Protein AF-A0A7S2LPF7-F1 (afdb_monomer_lite)

Foldseek 3Di:
DVLLVLQQVLLVVLLPDDLPADDPCLVVSLVSNLVSLVVLVVPDLPCLQVRLVPHDDLLSNLSSLLRCVVPPVVCQVSSLVSLVSSLSHPNSLVSQVVDPVSQVSHDPVNRD

Sequence (112 aa):
GNVRRALADSVAAISSLPADRITDNIVPLFNDLRRAVLHAGAGSKDNLEEVLGPLEPKLSVLKQLAVLQEGKRIYRKQIAAVLMVLMQSDSWRRALRAEVSLHAGLPEEVRP

Organism: NCBI:txid1333877

Secondary structure (DSSP, 8-state):
-HHHHHHHHHHHHHHTS-TTS--TTHHHHHHHHHHHHHHHHTS-GGGHHHHHTT-S-HHHHHHHHHHHHHH-GGGHHHHHHHHHHHTTSHHHHHHHHH-GGGTTTS-GGG--

Structure (mmCIF, N/CA/C/O backbone):
data_AF-A0A7S2LPF7-F1
#
_entry.id   AF-A0A7S2LPF7-F1
#
loop_
_atom_site.group_PDB
_atom_site.id
_atom_site.type_symbol
_atom_site.label_atom_id
_atom_site.label_alt_id
_atom_site.label_comp_id
_atom_site.label_asym_id
_atom_site.label_entity_id
_atom_site.label_seq_id
_atom_site.pdbx_PDB_ins_code
_atom_site.Cartn_x
_atom_site.Cartn_y
_atom_site.Cartn_z
_atom_site.occupancy
_atom_site.B_iso_or_equiv
_atom_site.auth_seq_id
_atom_site.auth_comp_id
_atom_site.auth_asym_id
_atom_site.auth_atom_id
_atom_site.pdbx_PDB_model_num
ATOM 1 N N . GLY A 1 1 ? -14.491 10.852 5.681 1.00 61.25 1 GLY A N 1
ATOM 2 C CA . GLY A 1 1 ? -13.534 11.961 5.880 1.00 61.25 1 GLY A CA 1
ATOM 3 C C . GLY A 1 1 ? -12.511 11.985 4.760 1.00 61.25 1 GLY A C 1
ATOM 4 O O . GLY A 1 1 ? -12.377 10.977 4.073 1.00 61.25 1 GLY A O 1
ATOM 5 N N . ASN A 1 2 ? -11.802 13.106 4.594 1.00 82.69 2 ASN A N 1
ATOM 6 C CA . ASN A 1 2 ? -10.806 13.321 3.532 1.00 82.69 2 ASN A CA 1
ATOM 7 C C . ASN A 1 2 ? -9.785 12.159 3.438 1.00 82.69 2 ASN A C 1
ATOM 9 O O . ASN A 1 2 ? -9.568 11.613 2.363 1.00 82.69 2 ASN A O 1
ATOM 13 N N . VAL A 1 3 ? -9.310 11.657 4.587 1.00 88.31 3 VAL A N 1
ATOM 14 C CA . VAL A 1 3 ? -8.353 10.534 4.676 1.00 88.31 3 VAL A CA 1
ATOM 15 C C . VAL A 1 3 ? -8.858 9.239 4.029 1.00 88.31 3 VAL A C 1
ATOM 17 O O . VAL A 1 3 ? -8.136 8.629 3.249 1.00 88.31 3 VAL A O 1
ATOM 20 N N . ARG A 1 4 ? -10.106 8.824 4.303 1.00 89.50 4 ARG A N 1
ATOM 21 C CA . ARG A 1 4 ? -10.670 7.581 3.732 1.00 89.50 4 ARG A CA 1
ATOM 22 C C . ARG A 1 4 ? -10.778 7.659 2.210 1.00 89.50 4 ARG A C 1
ATOM 24 O O . ARG A 1 4 ? -10.506 6.675 1.536 1.00 89.50 4 ARG A O 1
ATOM 31 N N . ARG A 1 5 ? -11.147 8.830 1.681 1.00 92.25 5 ARG A N 1
ATOM 32 C CA . ARG A 1 5 ? -11.219 9.055 0.234 1.00 92.25 5 ARG A CA 1
ATOM 33 C C . ARG A 1 5 ? -9.827 9.016 -0.398 1.00 92.25 5 ARG A C 1
ATOM 35 O O . ARG A 1 5 ? -9.629 8.264 -1.337 1.00 92.25 5 ARG A O 1
ATOM 42 N N . ALA A 1 6 ? -8.855 9.728 0.174 1.00 94.06 6 ALA A N 1
ATOM 43 C CA . ALA A 1 6 ? -7.474 9.717 -0.314 1.00 94.06 6 ALA A CA 1
ATOM 44 C C . ALA A 1 6 ? -6.848 8.307 -0.307 1.00 94.06 6 ALA A C 1
ATOM 46 O O . ALA A 1 6 ? -6.130 7.934 -1.235 1.00 94.06 6 ALA A O 1
ATOM 47 N N . LEU A 1 7 ? -7.141 7.499 0.717 1.00 95.62 7 LEU A N 1
ATOM 48 C CA . LEU A 1 7 ? -6.739 6.091 0.768 1.00 95.62 7 LEU A CA 1
ATOM 49 C C . LEU A 1 7 ? -7.393 5.268 -0.346 1.00 95.62 7 LEU A C 1
ATOM 51 O O . LEU A 1 7 ? -6.689 4.569 -1.065 1.00 95.62 7 LEU A O 1
ATOM 55 N N . ALA A 1 8 ? -8.715 5.361 -0.509 1.00 96.62 8 ALA A N 1
ATOM 56 C CA . ALA A 1 8 ? -9.426 4.619 -1.547 1.00 96.62 8 ALA A CA 1
ATOM 57 C C . ALA A 1 8 ? -8.934 4.993 -2.956 1.00 96.62 8 ALA A C 1
ATOM 59 O O . ALA A 1 8 ? -8.624 4.105 -3.748 1.00 96.62 8 ALA A O 1
ATOM 60 N N . ASP A 1 9 ? -8.783 6.291 -3.232 1.00 97.62 9 ASP A N 1
ATOM 61 C CA . ASP A 1 9 ? -8.327 6.800 -4.527 1.00 97.62 9 ASP A CA 1
ATOM 62 C C . ASP A 1 9 ? -6.894 6.321 -4.834 1.00 97.62 9 ASP A C 1
ATOM 64 O O . ASP A 1 9 ? -6.618 5.834 -5.931 1.00 97.62 9 ASP A O 1
ATOM 68 N N . SER A 1 10 ? -5.982 6.385 -3.855 1.00 97.75 10 SER A N 1
ATOM 69 C CA . SER A 1 10 ? -4.595 5.929 -4.043 1.00 97.75 10 SER A CA 1
ATOM 70 C C . SER A 1 10 ? -4.468 4.407 -4.181 1.00 97.75 10 SER A C 1
ATOM 72 O O . SER A 1 10 ? -3.669 3.940 -4.995 1.00 97.75 10 SER A O 1
ATOM 74 N N . VAL A 1 11 ? -5.275 3.626 -3.452 1.00 97.88 11 VAL A N 1
ATOM 75 C CA . VAL A 1 11 ? -5.349 2.162 -3.598 1.00 97.88 11 VAL A CA 1
ATOM 76 C C . VAL A 1 11 ? -5.871 1.779 -4.980 1.00 97.88 11 VAL A C 1
ATOM 78 O O . VAL A 1 11 ? -5.254 0.951 -5.653 1.00 97.88 11 VAL A O 1
ATOM 81 N N . ALA A 1 12 ? -6.961 2.395 -5.437 1.00 97.81 12 ALA A N 1
ATOM 82 C CA . ALA A 1 12 ? -7.516 2.142 -6.764 1.00 97.81 12 ALA A CA 1
ATOM 83 C C . ALA A 1 12 ? -6.504 2.491 -7.867 1.00 97.81 12 ALA A C 1
ATOM 85 O O . ALA A 1 12 ? -6.273 1.699 -8.779 1.00 97.81 12 ALA A O 1
ATOM 86 N N . ALA A 1 13 ? -5.831 3.638 -7.746 1.00 97.75 13 ALA A N 1
ATOM 87 C CA . ALA A 1 13 ? -4.854 4.075 -8.733 1.00 97.75 13 ALA A CA 1
ATOM 88 C C . ALA A 1 13 ? -3.640 3.137 -8.811 1.00 97.75 13 ALA A C 1
ATOM 90 O O . ALA A 1 13 ? -3.313 2.660 -9.898 1.00 97.75 13 ALA A O 1
ATOM 91 N N . ILE A 1 14 ? -2.990 2.811 -7.686 1.00 97.62 14 ILE A N 1
ATOM 92 C CA . ILE A 1 14 ? -1.801 1.945 -7.718 1.00 97.62 14 ILE A CA 1
ATOM 93 C C . ILE A 1 14 ? -2.146 0.510 -8.131 1.00 97.62 14 ILE A C 1
ATOM 95 O O . ILE A 1 14 ? -1.384 -0.112 -8.863 1.00 97.62 14 ILE A O 1
ATOM 99 N N . SER A 1 15 ? -3.307 -0.010 -7.720 1.00 97.19 15 SER A N 1
ATOM 100 C CA . SER A 1 15 ? -3.729 -1.374 -8.061 1.00 97.19 15 SER A CA 1
ATOM 101 C C . SER A 1 15 ? -4.114 -1.561 -9.528 1.00 97.19 15 SER A C 1
ATOM 103 O O . SER A 1 15 ? -4.132 -2.697 -9.996 1.00 97.19 15 SER A O 1
ATOM 105 N N . SER A 1 16 ? -4.377 -0.470 -10.255 1.00 96.88 16 SER A N 1
ATOM 106 C CA . SER A 1 16 ? -4.634 -0.494 -11.700 1.00 96.88 16 SER A CA 1
ATOM 107 C C . SER A 1 16 ? -3.374 -0.719 -12.544 1.00 96.88 16 SER A C 1
ATOM 109 O O . SER A 1 16 ? -3.471 -0.991 -13.742 1.00 96.88 16 SER A O 1
ATOM 111 N N . LEU A 1 17 ? -2.186 -0.607 -11.939 1.00 95.94 17 LEU A N 1
ATOM 112 C CA . LEU A 1 17 ? -0.928 -0.826 -12.637 1.00 95.94 17 LEU A CA 1
ATOM 113 C C . LEU A 1 17 ? -0.713 -2.318 -12.943 1.00 95.94 17 LEU A C 1
ATOM 115 O O . LEU A 1 17 ? -1.121 -3.184 -12.163 1.00 95.94 17 LEU A O 1
ATOM 119 N N . PRO A 1 18 ? -0.017 -2.641 -14.046 1.00 92.44 18 PRO A N 1
ATOM 120 C CA . PRO A 1 18 ? 0.421 -4.005 -14.313 1.00 92.44 18 PRO A CA 1
ATOM 121 C C . PRO A 1 18 ? 1.436 -4.449 -13.245 1.00 92.44 18 PRO A C 1
ATOM 123 O O . PRO A 1 18 ? 2.330 -3.689 -12.879 1.00 92.44 18 PRO A O 1
ATOM 126 N N . ALA A 1 19 ? 1.261 -5.650 -12.686 1.00 84.94 19 ALA A N 1
ATOM 127 C CA . ALA A 1 19 ? 2.031 -6.157 -11.537 1.00 84.94 19 ALA A CA 1
ATOM 128 C C . ALA A 1 19 ? 3.236 -7.036 -11.918 1.00 84.94 19 ALA A C 1
ATOM 130 O O . ALA A 1 19 ? 3.815 -7.695 -11.062 1.00 84.94 19 ALA A O 1
ATOM 131 N N . ASP A 1 20 ? 3.600 -7.065 -13.197 1.00 87.81 20 ASP A N 1
ATOM 132 C CA . ASP A 1 20 ? 4.718 -7.829 -13.760 1.00 87.81 20 ASP A CA 1
ATOM 133 C C . ASP A 1 20 ? 5.939 -6.949 -14.081 1.00 87.81 20 ASP A C 1
ATOM 135 O O . ASP A 1 20 ? 7.011 -7.466 -14.393 1.00 87.81 20 ASP A O 1
ATOM 139 N N . ARG A 1 21 ? 5.797 -5.617 -14.026 1.00 89.06 21 ARG A N 1
ATOM 140 C CA . ARG A 1 21 ? 6.861 -4.674 -14.387 1.00 89.06 21 ARG A CA 1
ATOM 141 C C . ARG A 1 21 ? 6.713 -3.316 -13.717 1.00 89.06 21 ARG A C 1
ATOM 143 O O . ARG A 1 21 ? 5.617 -2.864 -13.400 1.00 89.06 21 ARG A O 1
ATOM 150 N N . ILE A 1 22 ? 7.834 -2.611 -13.598 1.00 91.81 22 ILE A N 1
ATOM 151 C CA . ILE A 1 22 ? 7.835 -1.193 -13.237 1.00 91.81 22 ILE A CA 1
ATOM 152 C C . ILE A 1 22 ? 7.302 -0.367 -14.406 1.00 91.81 22 ILE A C 1
ATOM 154 O O . ILE A 1 22 ? 7.738 -0.524 -15.544 1.00 91.81 22 ILE A O 1
ATOM 158 N N . THR A 1 23 ? 6.394 0.553 -14.096 1.00 94.00 23 THR A N 1
ATOM 159 C CA . THR A 1 23 ? 5.911 1.580 -15.026 1.00 94.00 23 THR A CA 1
ATOM 160 C C . THR A 1 23 ? 6.386 2.957 -14.580 1.00 94.00 23 THR A C 1
ATOM 162 O O . THR A 1 23 ? 6.712 3.156 -13.408 1.00 94.00 23 THR A O 1
ATOM 165 N N . ASP A 1 24 ? 6.370 3.936 -15.481 1.00 92.69 24 ASP A N 1
ATOM 166 C CA . ASP A 1 24 ? 6.741 5.318 -15.141 1.00 92.69 24 ASP A CA 1
ATOM 167 C C . ASP A 1 24 ? 5.817 5.926 -14.070 1.00 92.69 24 ASP A C 1
ATOM 169 O O . ASP A 1 24 ? 6.2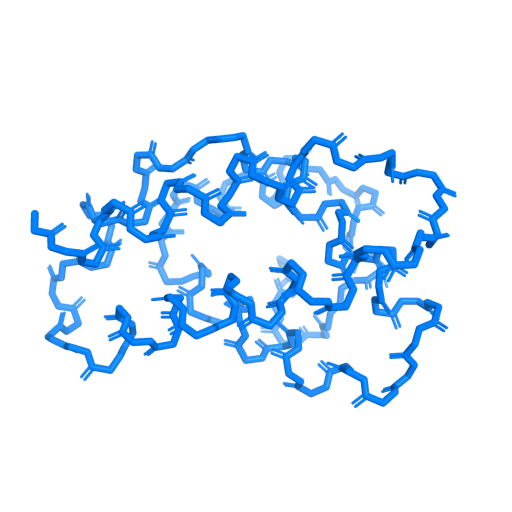35 6.764 -13.269 1.00 92.69 24 ASP A O 1
ATOM 173 N N . ASN A 1 25 ? 4.584 5.421 -13.977 1.00 95.19 25 ASN A N 1
ATOM 174 C CA . ASN A 1 25 ? 3.568 5.901 -13.045 1.00 95.19 25 ASN A CA 1
ATOM 175 C C . ASN A 1 25 ? 3.661 5.281 -11.642 1.00 95.19 25 ASN A C 1
ATOM 177 O O . ASN A 1 25 ? 3.030 5.789 -10.716 1.00 95.19 25 ASN A O 1
ATOM 181 N N . ILE A 1 26 ? 4.448 4.218 -11.428 1.00 96.06 26 ILE A N 1
ATOM 182 C CA . ILE A 1 26 ? 4.471 3.537 -10.121 1.00 96.06 26 ILE A CA 1
ATOM 183 C C . ILE A 1 26 ? 4.985 4.441 -8.995 1.00 96.06 26 ILE A C 1
ATOM 185 O O . ILE A 1 26 ? 4.493 4.380 -7.874 1.00 96.06 26 ILE A O 1
ATOM 189 N N . VAL A 1 27 ? 5.957 5.308 -9.288 1.00 96.88 27 VAL A N 1
ATOM 190 C CA . VAL A 1 27 ? 6.573 6.200 -8.297 1.00 96.88 27 VAL A CA 1
ATOM 191 C C . VAL A 1 27 ? 5.611 7.293 -7.818 1.00 96.88 27 VAL A C 1
ATOM 193 O O . VAL A 1 27 ? 5.456 7.425 -6.601 1.00 96.88 27 VAL A O 1
ATOM 196 N N . PRO A 1 28 ? 4.969 8.093 -8.695 1.00 97.69 28 PRO A N 1
ATOM 197 C CA . PRO A 1 28 ? 4.003 9.086 -8.235 1.00 97.69 28 PRO A CA 1
ATOM 198 C C . PRO A 1 28 ? 2.826 8.439 -7.490 1.00 97.69 28 PRO A C 1
ATOM 200 O O . PRO A 1 28 ? 2.505 8.886 -6.391 1.00 97.69 28 PRO A O 1
ATOM 203 N N . LEU A 1 29 ? 2.276 7.325 -7.991 1.00 98.06 29 LEU A N 1
ATOM 204 C CA . LEU A 1 29 ? 1.169 6.627 -7.321 1.00 98.06 29 LEU A CA 1
ATOM 205 C C . LEU A 1 29 ? 1.577 6.030 -5.965 1.00 98.06 29 LEU A C 1
ATOM 207 O O . LEU A 1 29 ? 0.820 6.108 -4.998 1.00 98.06 29 LEU A O 1
ATOM 211 N N . PHE A 1 30 ? 2.797 5.495 -5.850 1.00 98.12 30 PHE A N 1
ATOM 212 C CA . PHE A 1 30 ? 3.346 5.073 -4.562 1.00 98.12 30 PHE A CA 1
ATOM 213 C C . PHE A 1 30 ? 3.479 6.246 -3.588 1.00 98.12 30 PHE A C 1
ATOM 215 O O . PHE A 1 30 ? 3.158 6.100 -2.411 1.00 98.12 30 PHE A O 1
ATOM 222 N N . ASN A 1 31 ? 3.931 7.415 -4.046 1.00 98.12 31 ASN A N 1
ATOM 223 C CA . ASN A 1 31 ? 4.046 8.589 -3.182 1.00 98.12 31 ASN A CA 1
ATOM 224 C C . ASN A 1 31 ? 2.679 9.069 -2.676 1.00 98.12 31 ASN A C 1
ATOM 226 O O . ASN A 1 31 ? 2.585 9.511 -1.529 1.00 98.12 31 ASN A O 1
ATOM 230 N N . ASP A 1 32 ? 1.629 8.957 -3.487 1.00 97.88 32 ASP A N 1
ATOM 231 C CA . ASP A 1 32 ? 0.255 9.275 -3.088 1.00 97.88 32 ASP A CA 1
ATOM 232 C C . ASP A 1 32 ? -0.258 8.297 -2.032 1.00 97.88 32 ASP A C 1
ATOM 234 O O . ASP A 1 32 ? -0.673 8.725 -0.949 1.00 97.88 32 ASP A O 1
ATOM 238 N N . LEU A 1 33 ? -0.118 6.992 -2.291 1.00 98.12 33 LEU A N 1
ATOM 239 C CA . LEU A 1 33 ? -0.448 5.942 -1.327 1.00 98.12 33 LEU A CA 1
ATOM 240 C C . LEU A 1 33 ? 0.314 6.142 -0.015 1.00 98.12 33 LEU A C 1
ATOM 242 O O . LEU A 1 33 ? -0.279 6.141 1.062 1.00 98.12 33 LEU A O 1
ATOM 246 N N . ARG A 1 34 ? 1.631 6.358 -0.093 1.00 97.94 34 ARG A N 1
ATOM 247 C CA . ARG A 1 34 ? 2.494 6.558 1.073 1.00 97.94 34 ARG A CA 1
ATOM 248 C C . ARG A 1 34 ? 2.004 7.720 1.923 1.00 97.94 34 ARG A C 1
ATOM 250 O O . ARG A 1 34 ? 1.901 7.575 3.137 1.00 97.94 34 ARG A O 1
ATOM 257 N N . ARG A 1 35 ? 1.697 8.866 1.308 1.00 97.06 35 ARG A N 1
ATOM 258 C CA . ARG A 1 35 ? 1.180 10.035 2.033 1.00 97.06 35 ARG A CA 1
ATOM 259 C C . ARG A 1 35 ? -0.136 9.713 2.737 1.00 97.06 35 ARG A C 1
ATOM 261 O O . ARG A 1 35 ? -0.258 10.016 3.920 1.00 97.06 35 ARG A O 1
ATOM 268 N N . ALA A 1 36 ? -1.078 9.072 2.046 1.00 95.62 36 ALA A N 1
ATOM 269 C CA . ALA 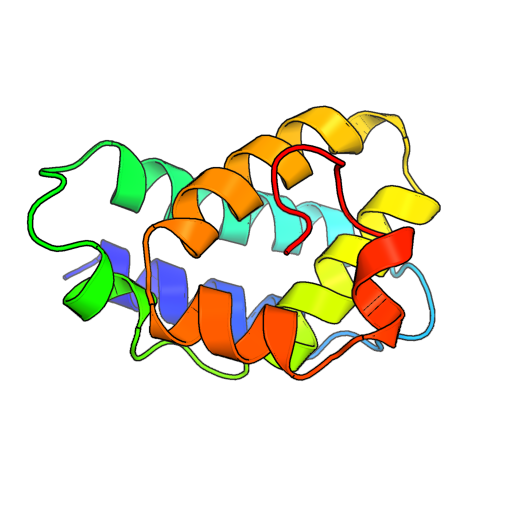A 1 36 ? -2.378 8.719 2.612 1.00 95.62 36 ALA A CA 1
ATOM 270 C C . ALA A 1 36 ? -2.258 7.721 3.781 1.00 95.62 36 ALA A C 1
ATOM 272 O O . ALA A 1 36 ? -2.843 7.940 4.842 1.00 95.62 36 ALA A O 1
ATOM 273 N N . VAL A 1 37 ? -1.449 6.669 3.618 1.00 96.06 37 VAL A N 1
ATOM 274 C CA . VAL A 1 37 ? -1.223 5.632 4.639 1.00 96.06 37 VAL A CA 1
ATOM 275 C C . VAL A 1 37 ? -0.513 6.198 5.866 1.00 96.06 37 VAL A C 1
ATOM 277 O O . VAL A 1 37 ? -0.975 5.993 6.986 1.00 96.06 37 VAL A O 1
ATOM 280 N N . LEU A 1 38 ? 0.578 6.950 5.685 1.00 95.19 38 LEU A N 1
ATOM 281 C CA . LEU A 1 38 ? 1.308 7.527 6.817 1.00 95.19 38 LEU A CA 1
ATOM 282 C C . LEU A 1 38 ? 0.480 8.585 7.553 1.00 95.19 38 LEU A C 1
ATOM 284 O O . LEU A 1 38 ? 0.555 8.673 8.775 1.00 95.19 38 LEU A O 1
ATOM 288 N N . HIS A 1 39 ? -0.346 9.351 6.835 1.00 93.00 39 HIS A N 1
ATOM 289 C CA . HIS A 1 39 ? -1.264 10.296 7.462 1.00 93.00 39 HIS A CA 1
ATOM 290 C C . HIS A 1 39 ? -2.334 9.586 8.302 1.00 93.00 39 HIS A C 1
ATOM 292 O O . HIS A 1 39 ? -2.611 10.020 9.417 1.00 93.00 39 HIS A O 1
ATOM 298 N N . ALA A 1 40 ? -2.884 8.466 7.817 1.00 91.88 40 ALA A N 1
ATOM 299 C CA . ALA A 1 40 ? -3.795 7.640 8.606 1.00 91.88 40 ALA A CA 1
ATOM 300 C C . ALA A 1 40 ? -3.109 7.068 9.862 1.00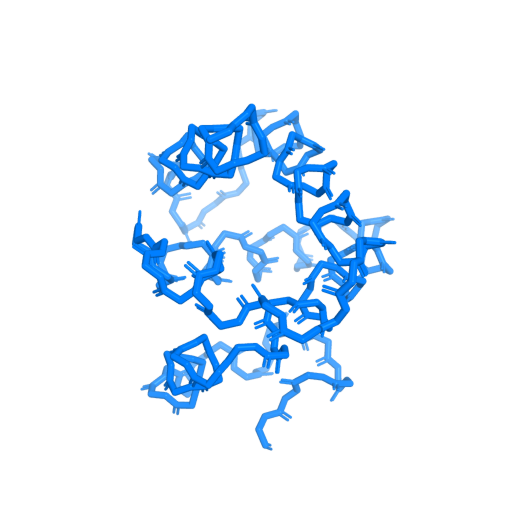 91.88 40 ALA A C 1
ATOM 302 O O . ALA A 1 40 ? -3.679 7.127 10.947 1.00 91.88 40 ALA A O 1
ATOM 303 N N . GLY A 1 41 ? -1.869 6.583 9.729 1.00 90.38 41 GLY A N 1
ATOM 304 C CA . GLY A 1 41 ? -1.077 6.022 10.832 1.00 90.38 41 GLY A CA 1
ATOM 305 C C . GLY A 1 41 ? -0.615 7.032 11.888 1.00 90.38 41 GLY A C 1
ATOM 306 O O . GLY A 1 41 ? -0.359 6.643 13.024 1.00 90.38 41 GLY A O 1
ATOM 307 N N . ALA A 1 42 ? -0.508 8.315 11.533 1.00 88.19 42 ALA A N 1
ATOM 308 C CA . ALA A 1 42 ? -0.160 9.391 12.463 1.00 88.19 42 ALA A CA 1
ATOM 309 C C . ALA A 1 42 ? -1.349 9.870 13.323 1.00 88.19 42 ALA A C 1
ATOM 311 O O . ALA A 1 42 ? -1.144 10.612 14.282 1.00 88.19 42 ALA A O 1
ATOM 312 N N . GLY A 1 43 ? -2.582 9.483 12.974 1.00 78.88 43 GLY A N 1
ATOM 313 C CA . GLY A 1 43 ? -3.781 9.757 13.770 1.00 78.88 43 GLY A CA 1
ATOM 314 C C . GLY A 1 43 ? -3.906 8.858 15.009 1.00 78.88 43 GLY A C 1
ATOM 315 O O . GLY A 1 43 ? -2.984 8.127 15.366 1.00 78.88 43 GLY A O 1
ATOM 316 N N . SER A 1 44 ? -5.067 8.896 15.678 1.00 66.38 44 SER A N 1
ATOM 317 C CA . SER A 1 44 ? -5.344 7.984 16.798 1.00 66.38 44 SER A CA 1
ATOM 318 C C . SER A 1 44 ? -5.288 6.524 16.328 1.00 66.38 44 SER A C 1
ATOM 320 O O . SER A 1 44 ? -6.000 6.143 15.395 1.00 66.38 44 SER A O 1
ATOM 322 N N . LYS A 1 45 ? -4.438 5.715 16.975 1.00 61.72 45 LYS A N 1
ATOM 323 C CA . LYS A 1 45 ? -4.177 4.304 16.633 1.00 61.72 45 LYS A CA 1
ATOM 324 C C . LYS A 1 45 ? -5.411 3.409 16.747 1.00 61.72 45 LYS A C 1
ATOM 326 O O . LYS A 1 45 ? -5.464 2.378 16.081 1.00 61.72 45 LYS A O 1
ATOM 331 N N . ASP A 1 46 ? -6.403 3.822 17.531 1.00 62.28 46 ASP A N 1
ATOM 332 C CA . ASP A 1 46 ? -7.562 3.001 17.899 1.00 62.28 46 ASP A CA 1
ATOM 333 C C . ASP A 1 46 ? -8.520 2.713 16.729 1.00 62.28 46 ASP A C 1
ATOM 335 O O . ASP A 1 46 ? -9.516 2.020 16.903 1.00 62.28 46 ASP A O 1
ATOM 339 N N . ASN A 1 47 ? -8.231 3.214 15.520 1.00 81.94 47 ASN A N 1
ATOM 340 C CA . ASN A 1 47 ? -9.126 3.095 14.372 1.00 81.94 47 ASN A CA 1
ATOM 341 C C . ASN A 1 47 ? -8.423 2.763 13.030 1.00 81.94 47 ASN A C 1
ATOM 343 O O . ASN A 1 47 ? -8.893 3.107 11.945 1.00 81.94 47 ASN A O 1
ATOM 347 N N . LEU A 1 48 ? -7.264 2.098 13.050 1.00 90.44 48 LEU A N 1
ATOM 348 C CA . LEU A 1 48 ? -6.622 1.706 11.785 1.00 90.44 48 LEU A CA 1
ATOM 349 C C . LEU A 1 48 ? -7.337 0.551 11.081 1.00 90.44 48 LEU A C 1
ATOM 351 O O . LEU A 1 48 ? -7.374 0.546 9.853 1.00 90.44 48 LEU A O 1
ATOM 355 N N . GLU A 1 49 ? -7.958 -0.379 11.811 1.00 93.19 49 GLU A N 1
ATOM 356 C CA . GLU A 1 49 ? -8.734 -1.450 11.172 1.00 93.19 49 GLU A CA 1
AT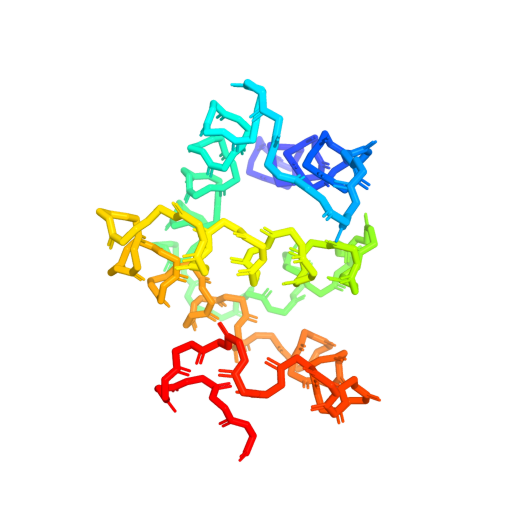OM 357 C C . GLU A 1 49 ? -9.969 -0.899 10.452 1.00 93.19 49 GLU A C 1
ATOM 359 O O . GLU A 1 49 ? -10.192 -1.266 9.303 1.00 93.19 49 GLU A O 1
ATOM 364 N N . GLU A 1 50 ? -10.748 0.021 11.039 1.00 91.94 50 GLU A N 1
ATOM 365 C CA . GLU A 1 50 ? -11.938 0.519 10.331 1.00 91.94 50 GLU A CA 1
ATOM 366 C C . GLU A 1 50 ? -11.567 1.429 9.153 1.00 91.94 50 GLU A C 1
ATOM 368 O O . GLU A 1 50 ? -12.380 1.601 8.242 1.00 91.94 50 GLU A O 1
ATOM 373 N N . VAL A 1 51 ? -10.377 2.040 9.163 1.00 92.88 51 VAL A N 1
ATOM 374 C CA . VAL A 1 51 ? -9.899 2.921 8.086 1.00 92.88 51 VAL A CA 1
ATOM 375 C C . VAL A 1 51 ? -9.224 2.135 6.962 1.00 92.88 51 VAL A C 1
ATOM 377 O O . VAL A 1 51 ? -9.534 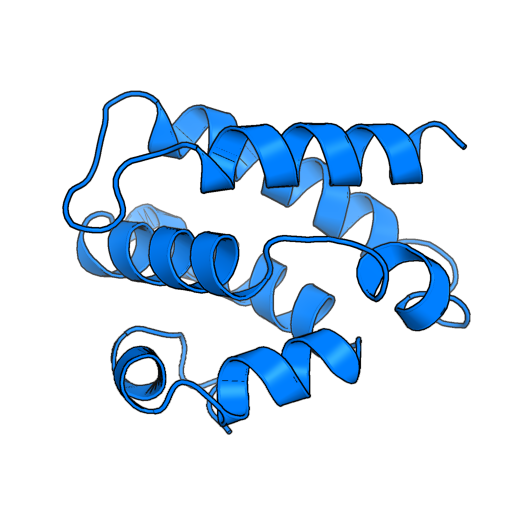2.374 5.796 1.00 92.88 51 VAL A O 1
ATOM 380 N N . LEU A 1 52 ? -8.308 1.222 7.289 1.00 95.25 52 LEU A N 1
ATOM 381 C CA . LEU A 1 52 ? -7.513 0.471 6.313 1.00 95.25 52 LEU A CA 1
ATOM 382 C C . LEU A 1 52 ? -8.185 -0.833 5.893 1.00 95.25 52 LEU A C 1
ATOM 384 O O . LEU A 1 52 ? -8.023 -1.262 4.751 1.00 95.25 52 LEU A O 1
ATOM 388 N N . GLY A 1 53 ? -8.925 -1.471 6.796 1.00 95.50 53 GLY A N 1
ATOM 389 C CA . GLY A 1 53 ? -9.493 -2.794 6.572 1.00 95.50 53 GLY A CA 1
ATOM 390 C C . GLY A 1 53 ? -10.471 -2.872 5.396 1.00 95.50 53 GLY A C 1
ATOM 391 O O . GLY A 1 53 ? -10.383 -3.822 4.616 1.00 95.50 53 GLY A O 1
ATOM 392 N N . PRO A 1 54 ? -11.339 -1.867 5.175 1.00 96.44 54 PRO A N 1
ATOM 393 C CA . PRO A 1 54 ? -12.233 -1.842 4.016 1.00 96.44 54 PRO A CA 1
ATOM 394 C C . PRO A 1 54 ? -11.554 -1.580 2.661 1.00 96.44 54 PRO A C 1
ATOM 396 O O . PRO A 1 54 ? -12.227 -1.656 1.637 1.00 96.44 54 PRO A O 1
ATOM 399 N N . LEU A 1 55 ? -10.263 -1.226 2.620 1.00 97.38 55 LEU A N 1
ATOM 400 C CA . LEU A 1 55 ? -9.579 -0.893 1.366 1.00 97.38 55 LEU A CA 1
ATOM 401 C C . LEU A 1 55 ? -9.358 -2.142 0.508 1.00 97.38 55 LEU A C 1
ATOM 403 O O . LEU A 1 55 ? -8.844 -3.147 0.995 1.00 97.38 55 LEU A O 1
ATOM 407 N N . GLU A 1 56 ? -9.681 -2.053 -0.778 1.00 97.69 56 GLU A N 1
ATOM 408 C CA . GLU A 1 56 ? -9.483 -3.114 -1.768 1.00 97.69 56 GLU A CA 1
ATOM 409 C C . GLU A 1 56 ? -9.057 -2.512 -3.117 1.00 97.69 56 GLU A C 1
ATOM 411 O O . GLU A 1 56 ? -9.440 -1.375 -3.406 1.00 97.69 56 GLU A O 1
ATOM 416 N N . PRO A 1 57 ? -8.303 -3.246 -3.961 1.00 97.62 57 PRO A N 1
ATOM 417 C CA . PRO A 1 57 ? -7.842 -4.630 -3.778 1.00 97.62 57 PRO A CA 1
ATOM 418 C C . PRO A 1 57 ? -6.494 -4.743 -3.034 1.00 97.62 57 PRO A C 1
ATOM 420 O O . PRO A 1 57 ? -5.461 -4.278 -3.521 1.00 97.62 57 PRO A O 1
ATOM 423 N N . LYS A 1 58 ? -6.459 -5.432 -1.883 1.00 97.69 58 LYS A N 1
ATOM 424 C CA . LYS A 1 58 ? -5.241 -5.559 -1.043 1.00 97.69 58 LYS A CA 1
ATOM 425 C C . LYS A 1 58 ? -4.087 -6.253 -1.756 1.00 97.69 58 LYS A C 1
ATOM 427 O O . LYS A 1 58 ? -2.950 -5.783 -1.732 1.00 97.69 58 LYS A O 1
ATOM 432 N N . LEU A 1 59 ? -4.384 -7.378 -2.402 1.00 95.88 59 LEU A N 1
ATOM 433 C CA . LEU A 1 59 ? -3.369 -8.222 -3.024 1.00 95.88 59 LEU A CA 1
ATOM 434 C C . LEU A 1 59 ? -2.637 -7.498 -4.159 1.00 95.88 59 LEU A C 1
ATOM 436 O O . LEU A 1 59 ? -1.414 -7.579 -4.255 1.00 95.88 59 LEU A O 1
ATOM 440 N N . SER A 1 60 ? -3.368 -6.749 -4.987 1.00 96.56 60 SER A N 1
ATOM 441 C CA . SER A 1 60 ? -2.769 -5.963 -6.067 1.00 96.56 60 SER A CA 1
ATOM 442 C C . SER A 1 60 ? -1.851 -4.876 -5.517 1.00 96.56 60 SER A C 1
ATOM 444 O O . SER A 1 60 ? -0.752 -4.704 -6.031 1.00 96.56 60 SER A O 1
ATOM 446 N N . VAL A 1 61 ? -2.240 -4.191 -4.435 1.00 97.50 61 VAL A N 1
ATOM 447 C CA . VAL A 1 61 ? -1.363 -3.209 -3.776 1.00 97.50 61 VAL A CA 1
ATOM 448 C C . VAL A 1 61 ? -0.081 -3.874 -3.272 1.00 97.50 61 VAL A C 1
ATOM 450 O O . VAL A 1 61 ? 1.008 -3.380 -3.551 1.00 97.50 61 VAL A O 1
ATOM 453 N N . LEU A 1 62 ? -0.185 -5.012 -2.578 1.00 97.06 62 LEU A N 1
ATOM 454 C CA . LEU A 1 62 ? 0.986 -5.731 -2.063 1.00 97.06 62 LEU A CA 1
ATOM 455 C C . LEU A 1 62 ? 1.930 -6.181 -3.193 1.00 97.06 62 LEU A C 1
ATOM 457 O O . LEU A 1 62 ? 3.143 -6.016 -3.070 1.00 97.06 62 LEU A O 1
ATOM 461 N N . LYS A 1 63 ? 1.385 -6.664 -4.319 1.00 95.81 63 LYS A N 1
ATOM 462 C CA . LYS A 1 63 ? 2.160 -7.011 -5.524 1.00 95.81 63 LYS A CA 1
ATOM 463 C C . LYS A 1 63 ? 2.902 -5.802 -6.096 1.00 95.81 63 LYS A C 1
ATOM 465 O O . LYS A 1 63 ? 4.095 -5.893 -6.371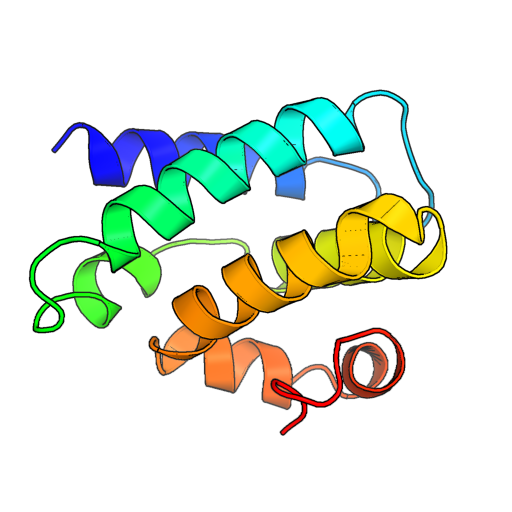 1.00 95.81 63 LYS A O 1
ATOM 470 N N . GLN A 1 64 ? 2.239 -4.651 -6.198 1.00 96.25 64 GLN A N 1
ATOM 471 C CA . GLN A 1 64 ? 2.864 -3.417 -6.688 1.00 96.25 64 GLN A CA 1
ATOM 472 C C . GLN A 1 64 ? 3.995 -2.926 -5.777 1.00 96.25 64 GLN A C 1
ATOM 474 O O . GLN A 1 64 ? 5.043 -2.489 -6.258 1.00 96.25 64 GLN A O 1
ATOM 479 N N . LEU A 1 65 ? 3.822 -3.035 -4.457 1.00 96.00 65 LEU A N 1
ATOM 480 C CA . LEU A 1 65 ? 4.873 -2.692 -3.498 1.00 96.00 65 LEU A CA 1
ATOM 481 C C . LEU A 1 65 ? 6.089 -3.621 -3.624 1.00 96.00 65 LEU A C 1
ATOM 483 O O . LEU A 1 65 ? 7.215 -3.127 -3.584 1.00 96.00 65 LEU A O 1
ATOM 487 N N . ALA A 1 66 ? 5.881 -4.925 -3.839 1.00 94.38 66 ALA A N 1
ATOM 488 C CA . ALA A 1 66 ? 6.965 -5.879 -4.083 1.00 94.38 66 ALA A CA 1
ATOM 489 C C . ALA A 1 66 ? 7.735 -5.559 -5.380 1.00 94.38 66 ALA A C 1
ATOM 491 O O . ALA A 1 66 ? 8.957 -5.410 -5.347 1.00 94.38 66 ALA A O 1
ATOM 492 N N . VAL A 1 67 ? 7.027 -5.322 -6.493 1.00 94.12 67 VAL A N 1
ATOM 493 C CA . VAL A 1 67 ? 7.632 -4.919 -7.780 1.00 94.12 67 VAL A CA 1
ATOM 494 C C . VAL A 1 67 ? 8.490 -3.660 -7.624 1.00 94.12 67 VAL A C 1
ATOM 496 O O . VAL A 1 67 ? 9.630 -3.600 -8.096 1.00 94.12 67 VAL A O 1
ATOM 499 N N . LEU A 1 68 ? 7.972 -2.640 -6.930 1.00 95.12 68 LEU A N 1
ATOM 500 C CA . LEU A 1 68 ? 8.713 -1.400 -6.703 1.00 95.12 68 LEU A CA 1
ATOM 501 C C . LEU A 1 68 ? 9.948 -1.616 -5.817 1.00 95.12 68 LEU A C 1
ATOM 503 O O . LEU A 1 68 ? 11.006 -1.035 -6.073 1.00 95.12 68 LEU A O 1
ATOM 507 N N . GLN A 1 69 ? 9.826 -2.444 -4.782 1.00 93.25 69 GLN A N 1
ATOM 508 C CA . GLN A 1 69 ? 10.908 -2.772 -3.858 1.00 93.25 69 GLN A CA 1
ATOM 509 C C . GLN A 1 69 ? 12.070 -3.500 -4.539 1.00 93.25 69 GLN A C 1
ATOM 511 O O . GLN A 1 69 ? 13.245 -3.215 -4.248 1.00 93.25 69 GLN A O 1
ATOM 516 N N . GLU A 1 70 ? 11.746 -4.427 -5.435 1.00 92.31 70 GLU A N 1
ATOM 517 C CA . GLU A 1 70 ? 12.719 -5.187 -6.208 1.00 92.31 70 GLU A CA 1
ATOM 518 C C . GLU A 1 70 ? 13.447 -4.287 -7.206 1.00 92.31 70 GLU A C 1
ATOM 520 O O . GLU A 1 70 ? 14.681 -4.245 -7.209 1.00 92.31 70 GLU A O 1
ATOM 525 N N . GLY A 1 71 ? 12.708 -3.498 -7.991 1.00 92.94 71 GLY A N 1
ATOM 526 C CA . GLY A 1 71 ? 13.308 -2.724 -9.075 1.00 92.94 71 GLY A CA 1
ATOM 527 C C . GLY A 1 71 ? 13.824 -1.326 -8.704 1.00 92.94 71 GLY A C 1
ATOM 528 O O . GLY A 1 71 ? 14.614 -0.766 -9.463 1.00 92.94 71 GLY A O 1
ATOM 529 N N . LYS A 1 72 ? 13.463 -0.740 -7.548 1.00 94.06 72 LYS A N 1
ATOM 530 C CA . LYS A 1 72 ? 14.000 0.568 -7.106 1.00 94.06 72 LYS A CA 1
ATOM 531 C C . LYS A 1 72 ? 14.446 0.575 -5.642 1.00 94.06 72 LYS A C 1
ATOM 533 O O . LYS A 1 72 ? 13.736 1.028 -4.742 1.00 94.06 72 LYS A O 1
ATOM 538 N N . ARG A 1 73 ? 15.713 0.202 -5.417 1.00 92.31 73 ARG A N 1
ATOM 539 C CA . ARG A 1 73 ? 16.352 0.125 -4.083 1.00 92.31 73 ARG A CA 1
ATOM 540 C C . ARG A 1 73 ? 16.170 1.376 -3.213 1.00 92.31 73 ARG A C 1
ATOM 542 O O . ARG A 1 73 ? 16.018 1.246 -2.001 1.00 92.31 73 ARG A O 1
ATOM 549 N N . ILE A 1 74 ? 16.146 2.568 -3.816 1.00 95.06 74 ILE A N 1
ATOM 550 C CA . ILE A 1 74 ? 16.014 3.848 -3.099 1.00 95.06 74 ILE A CA 1
ATOM 551 C C . ILE A 1 74 ? 14.685 3.986 -2.330 1.00 95.06 74 ILE A C 1
ATOM 553 O O . ILE A 1 74 ? 14.617 4.748 -1.367 1.00 95.06 74 ILE A O 1
ATOM 557 N N . TYR A 1 75 ? 13.642 3.231 -2.703 1.00 95.56 75 TYR A N 1
ATOM 558 C CA . TYR A 1 75 ? 12.323 3.287 -2.058 1.00 95.56 75 TYR A CA 1
ATOM 559 C C . TYR A 1 75 ? 12.119 2.243 -0.955 1.00 95.56 75 TYR A C 1
ATOM 561 O O . TYR A 1 75 ? 11.130 2.331 -0.235 1.00 95.56 75 TYR A O 1
ATOM 569 N N . ARG A 1 76 ? 13.047 1.299 -0.747 1.00 94.88 76 ARG A N 1
ATOM 570 C CA . ARG A 1 76 ? 12.873 0.173 0.197 1.00 94.88 76 ARG A CA 1
ATOM 571 C C . ARG A 1 76 ? 12.470 0.606 1.606 1.00 94.88 76 ARG A C 1
ATOM 573 O O . ARG A 1 76 ? 11.489 0.109 2.144 1.00 94.88 76 ARG A O 1
ATOM 580 N N . LYS A 1 77 ? 13.163 1.601 2.172 1.00 95.75 77 LYS A N 1
ATOM 581 C CA . LYS A 1 77 ? 12.832 2.145 3.503 1.00 95.75 77 LYS A CA 1
ATOM 582 C C . LYS A 1 77 ? 11.431 2.763 3.554 1.00 95.75 77 LYS A C 1
ATOM 584 O O . LYS A 1 77 ? 10.750 2.683 4.568 1.00 95.75 77 LYS A O 1
ATOM 589 N N . GLN A 1 78 ? 11.000 3.387 2.461 1.00 97.31 78 GLN A N 1
ATOM 590 C CA . GLN A 1 78 ? 9.682 4.012 2.375 1.00 97.31 78 GLN A CA 1
ATOM 591 C C . GLN A 1 78 ? 8.582 2.955 2.247 1.00 97.31 78 GLN A C 1
ATOM 593 O O . GLN A 1 78 ? 7.531 3.099 2.860 1.00 97.31 78 GLN A O 1
ATOM 598 N N . ILE A 1 79 ? 8.837 1.892 1.483 1.00 97.06 79 ILE A N 1
ATOM 599 C CA . ILE A 1 79 ? 7.925 0.755 1.325 1.00 97.06 79 ILE A CA 1
ATOM 600 C C . ILE A 1 79 ? 7.758 0.023 2.658 1.00 97.06 79 ILE A C 1
ATOM 602 O O . ILE A 1 79 ? 6.626 -0.225 3.063 1.00 97.06 79 ILE A O 1
ATOM 606 N N . ALA A 1 80 ? 8.850 -0.220 3.389 1.00 96.56 80 ALA A N 1
ATOM 607 C CA . ALA A 1 80 ? 8.793 -0.780 4.739 1.00 96.56 80 ALA A CA 1
ATOM 608 C C . ALA A 1 80 ? 7.914 0.063 5.674 1.00 96.56 80 ALA A C 1
ATOM 610 O O . ALA A 1 80 ? 7.036 -0.478 6.340 1.00 96.56 80 ALA A O 1
ATOM 611 N N . ALA A 1 81 ? 8.067 1.391 5.663 1.00 96.94 81 ALA A N 1
ATOM 612 C CA . ALA A 1 81 ? 7.227 2.281 6.466 1.00 96.94 81 ALA A CA 1
ATOM 613 C C . ALA A 1 81 ? 5.730 2.174 6.122 1.00 96.94 81 ALA A C 1
ATOM 615 O O . ALA A 1 81 ? 4.898 2.128 7.025 1.00 96.94 81 ALA A O 1
ATOM 616 N N . VAL A 1 82 ? 5.381 2.094 4.833 1.00 97.69 82 VAL A N 1
ATOM 617 C CA . VAL A 1 82 ? 3.989 1.896 4.393 1.00 97.69 82 VAL A CA 1
ATOM 618 C C . VAL A 1 82 ? 3.459 0.544 4.860 1.00 97.69 82 VAL A C 1
ATOM 620 O O . VAL A 1 82 ? 2.379 0.480 5.446 1.00 97.69 82 VAL A O 1
ATOM 623 N N . LEU A 1 83 ? 4.222 -0.528 4.645 1.00 97.12 83 LEU A N 1
ATOM 624 C CA . LEU A 1 83 ? 3.811 -1.879 5.016 1.00 97.12 83 LEU A CA 1
ATOM 625 C C . LEU A 1 83 ? 3.643 -2.025 6.527 1.00 97.12 83 LEU A C 1
ATOM 627 O O . LEU A 1 83 ? 2.653 -2.604 6.945 1.00 97.12 83 LEU A O 1
ATOM 631 N N . MET A 1 84 ? 4.516 -1.442 7.351 1.00 95.88 84 MET A N 1
ATOM 632 C CA . MET A 1 84 ? 4.354 -1.462 8.811 1.00 95.88 84 MET A CA 1
ATOM 633 C C . MET A 1 84 ? 3.035 -0.823 9.266 1.00 95.88 84 MET A C 1
ATOM 635 O O . MET A 1 84 ? 2.441 -1.279 10.239 1.00 95.88 84 MET A O 1
ATOM 639 N N . VAL A 1 85 ? 2.552 0.217 8.578 1.00 95.69 85 VAL A N 1
ATOM 640 C CA . VAL A 1 85 ? 1.247 0.823 8.885 1.00 95.69 85 VAL A CA 1
ATOM 641 C C . VAL A 1 85 ? 0.102 -0.046 8.373 1.00 95.69 85 VAL A C 1
ATOM 643 O O . VAL A 1 85 ? -0.831 -0.311 9.125 1.00 95.69 85 VAL A O 1
ATOM 646 N N . LEU A 1 86 ? 0.179 -0.552 7.138 1.00 96.38 86 LEU A N 1
ATOM 647 C CA . LEU A 1 86 ? -0.833 -1.470 6.596 1.00 96.38 86 LEU A CA 1
ATOM 648 C C . LEU A 1 86 ? -0.977 -2.728 7.458 1.00 96.38 86 LEU A C 1
ATOM 650 O O . LEU A 1 86 ? -2.088 -3.145 7.769 1.00 96.38 86 LEU A O 1
ATOM 654 N N . MET A 1 87 ? 0.145 -3.286 7.910 1.00 95.81 87 MET A N 1
ATOM 655 C CA . MET A 1 87 ? 0.198 -4.460 8.775 1.00 95.81 87 MET A CA 1
ATOM 656 C C . MET A 1 87 ? -0.306 -4.193 10.190 1.00 95.81 87 MET A C 1
ATOM 658 O O . MET A 1 87 ? -0.322 -5.139 10.962 1.00 95.81 87 MET A O 1
ATOM 662 N N . GLN A 1 88 ? -0.744 -2.981 10.555 1.00 93.75 88 GLN A N 1
ATOM 663 C CA . GLN A 1 88 ? -1.526 -2.767 11.780 1.00 93.75 88 GLN A CA 1
ATOM 664 C C . GLN A 1 88 ? -2.980 -3.240 11.619 1.00 93.75 88 GLN A C 1
ATOM 666 O O . GLN A 1 88 ? -3.612 -3.557 12.625 1.00 93.75 88 GLN A O 1
ATOM 671 N N . SER A 1 89 ? -3.464 -3.392 10.380 1.00 94.88 89 SER A N 1
ATOM 672 C CA . SER A 1 89 ? -4.768 -3.974 10.062 1.00 94.88 89 SER A CA 1
ATOM 673 C C . SER A 1 89 ? -4.712 -5.501 9.909 1.00 94.88 89 SER A C 1
ATOM 675 O O . SER A 1 89 ? -3.892 -6.047 9.166 1.00 94.88 89 SER A O 1
ATOM 677 N N . ASP A 1 90 ? -5.632 -6.206 10.569 1.00 95.12 90 ASP A N 1
ATOM 678 C CA . ASP A 1 90 ? -5.759 -7.665 10.511 1.00 95.12 90 ASP A CA 1
ATOM 679 C C . ASP A 1 90 ? -6.091 -8.172 9.113 1.00 95.12 90 ASP A C 1
ATOM 681 O O . ASP A 1 90 ? -5.551 -9.187 8.667 1.00 95.12 90 ASP A O 1
ATOM 685 N N . SER A 1 91 ? -6.979 -7.481 8.403 1.00 96.62 91 SER A N 1
ATOM 686 C CA . SER A 1 91 ? -7.360 -7.886 7.049 1.00 96.62 91 SER A CA 1
ATOM 687 C C . SER A 1 91 ? -6.193 -7.776 6.057 1.00 96.62 91 SER A C 1
ATOM 689 O O . SER A 1 91 ? -6.041 -8.652 5.205 1.00 96.62 91 SER A O 1
ATOM 691 N N . TRP A 1 92 ? -5.311 -6.783 6.211 1.00 97.38 92 TRP A N 1
ATOM 692 C CA . TRP A 1 92 ? -4.069 -6.669 5.436 1.00 97.38 92 TRP A CA 1
ATOM 693 C C . TRP A 1 92 ? -3.040 -7.739 5.807 1.00 97.38 92 TRP A C 1
ATOM 695 O O . TRP A 1 92 ? -2.459 -8.350 4.908 1.00 97.38 92 TRP A O 1
ATOM 705 N N . ARG A 1 93 ? -2.870 -8.042 7.103 1.00 95.75 93 ARG A N 1
ATOM 706 C CA . ARG A 1 93 ? -2.032 -9.169 7.558 1.00 95.75 93 ARG A CA 1
ATOM 707 C C . ARG A 1 93 ? -2.500 -10.496 6.958 1.00 95.75 93 ARG A C 1
ATOM 709 O O . ARG A 1 93 ? -1.685 -11.278 6.470 1.00 95.75 93 ARG A O 1
ATOM 716 N N . ARG A 1 94 ? -3.814 -10.750 6.957 1.00 96.38 94 ARG A N 1
ATOM 717 C CA . ARG A 1 94 ? -4.408 -11.955 6.349 1.00 96.38 94 ARG A CA 1
ATOM 718 C C . ARG A 1 94 ? -4.159 -12.020 4.844 1.00 96.38 94 ARG A C 1
ATOM 720 O O . ARG A 1 94 ? -3.767 -13.076 4.358 1.00 96.38 94 ARG A O 1
ATOM 727 N N . ALA A 1 95 ? -4.332 -10.908 4.129 1.00 96.19 95 ALA A N 1
ATOM 728 C CA . ALA A 1 95 ? -4.066 -10.848 2.693 1.00 96.19 95 ALA A CA 1
ATOM 729 C C . ALA A 1 95 ? -2.599 -11.168 2.361 1.00 96.19 95 ALA A C 1
ATOM 731 O O . ALA A 1 95 ? -2.340 -11.938 1.441 1.00 96.19 95 ALA A O 1
ATOM 732 N N . LEU A 1 96 ? -1.645 -10.641 3.139 1.00 95.31 96 LEU A N 1
ATOM 733 C CA . LEU A 1 96 ? -0.226 -10.952 2.958 1.00 95.31 96 LEU A CA 1
ATOM 734 C C . LEU A 1 96 ? 0.094 -12.426 3.258 1.00 95.31 96 LEU A C 1
ATOM 736 O O . LEU A 1 96 ? 0.813 -13.077 2.503 1.00 95.31 96 LEU A O 1
ATOM 740 N N . ARG A 1 97 ? -0.456 -12.980 4.343 1.00 94.25 97 ARG A N 1
ATOM 741 C CA . ARG A 1 97 ? -0.257 -14.394 4.708 1.00 94.25 97 ARG A CA 1
ATOM 742 C C . ARG A 1 97 ? -0.779 -15.362 3.650 1.00 94.25 97 ARG A C 1
ATOM 744 O O . ARG A 1 97 ? -0.175 -16.409 3.452 1.00 94.25 97 ARG A O 1
ATOM 751 N N . ALA A 1 98 ? -1.876 -15.009 2.985 1.00 93.06 98 ALA A N 1
ATOM 752 C CA . ALA A 1 98 ? -2.475 -15.835 1.943 1.00 93.06 98 ALA A CA 1
ATOM 753 C C . ALA A 1 98 ? -1.637 -15.895 0.651 1.00 93.06 98 ALA A C 1
ATOM 755 O O . ALA A 1 98 ? -1.788 -16.843 -0.112 1.00 93.06 98 ALA A O 1
ATOM 756 N N . GLU A 1 99 ? -0.751 -14.924 0.405 1.00 92.12 99 GLU A N 1
ATOM 757 C CA . GLU A 1 99 ? 0.084 -14.870 -0.802 1.00 92.12 99 GLU A CA 1
ATOM 758 C C . GLU A 1 99 ? 1.560 -15.130 -0.468 1.00 92.12 99 GLU A C 1
ATOM 760 O O . GLU A 1 99 ? 2.368 -14.214 -0.299 1.00 92.12 99 GLU A O 1
ATOM 765 N N . VAL A 1 100 ? 1.917 -16.414 -0.391 1.00 88.62 100 VAL A N 1
ATOM 766 C CA . VAL A 1 100 ? 3.268 -16.879 -0.028 1.00 88.62 100 VAL A CA 1
ATOM 767 C C . VAL A 1 100 ? 4.341 -16.365 -0.990 1.00 88.62 100 VAL A C 1
ATOM 769 O O . VAL A 1 100 ? 5.458 -16.063 -0.567 1.00 88.62 100 VAL A O 1
ATOM 772 N N . SER A 1 101 ? 4.012 -16.193 -2.276 1.00 89.56 101 SER A N 1
ATOM 773 C CA . SER A 1 101 ? 4.985 -15.739 -3.276 1.00 89.56 101 SER A CA 1
ATOM 774 C C . SER A 1 101 ? 5.526 -14.333 -2.995 1.00 89.56 101 SER A C 1
ATOM 776 O O . SER A 1 101 ? 6.599 -13.987 -3.482 1.00 89.56 101 SER A O 1
ATOM 778 N N . LEU A 1 102 ? 4.809 -13.516 -2.215 1.00 88.19 102 LEU A N 1
ATOM 779 C CA . LEU A 1 102 ? 5.230 -12.155 -1.882 1.00 88.19 102 LEU A CA 1
ATOM 780 C C . LEU A 1 102 ? 6.228 -12.088 -0.730 1.00 88.19 102 LEU A C 1
ATOM 782 O O . LEU A 1 102 ? 6.904 -11.072 -0.580 1.00 88.19 102 LEU A O 1
ATOM 786 N N . HIS A 1 103 ? 6.354 -13.136 0.087 1.00 88.94 103 HIS A N 1
ATOM 787 C CA . HIS A 1 103 ? 7.136 -13.059 1.328 1.00 88.94 103 HIS A CA 1
ATOM 788 C C . HIS A 1 103 ? 8.613 -12.756 1.053 1.00 88.94 103 HIS A C 1
ATOM 790 O O . HIS A 1 103 ? 9.213 -11.954 1.763 1.00 88.94 103 HIS A O 1
ATOM 796 N N . ALA A 1 104 ? 9.181 -13.312 -0.021 1.00 85.06 104 ALA A N 1
ATOM 797 C CA . ALA A 1 104 ? 10.569 -13.059 -0.410 1.00 85.06 104 ALA A CA 1
ATOM 798 C C . ALA A 1 104 ? 10.809 -11.627 -0.935 1.00 85.06 104 ALA A C 1
ATOM 800 O O . ALA A 1 104 ? 11.883 -11.064 -0.712 1.00 85.06 104 ALA A O 1
ATOM 801 N N . GLY A 1 105 ? 9.814 -11.032 -1.602 1.00 80.44 105 GLY A N 1
ATOM 802 C CA . GLY A 1 105 ? 9.917 -9.712 -2.236 1.00 80.44 105 GLY A CA 1
ATOM 803 C C . GLY A 1 105 ? 9.720 -8.532 -1.278 1.00 80.44 105 GLY A C 1
ATOM 804 O O . GLY A 1 105 ? 10.067 -7.400 -1.614 1.00 80.44 105 GLY A O 1
ATOM 805 N N . LEU A 1 106 ? 9.197 -8.776 -0.071 1.00 85.38 106 LEU A N 1
ATOM 806 C CA . LEU A 1 106 ? 8.878 -7.739 0.917 1.00 85.38 106 LEU A CA 1
ATOM 807 C C . LEU A 1 106 ? 9.963 -7.570 1.999 1.00 85.38 106 LEU A C 1
ATOM 809 O O . LEU A 1 106 ? 10.823 -8.447 2.157 1.00 85.38 106 LEU A O 1
ATOM 813 N N . PRO A 1 107 ? 9.980 -6.421 2.716 1.00 86.38 107 PRO A N 1
ATOM 814 C CA . PRO A 1 107 ? 10.940 -6.145 3.786 1.00 86.38 107 PRO A CA 1
ATOM 815 C C . PRO A 1 107 ? 10.827 -7.173 4.910 1.00 86.38 107 PRO A C 1
ATOM 817 O O . PRO A 1 107 ? 9.728 -7.640 5.203 1.00 86.38 107 PRO A O 1
ATOM 820 N N . GLU A 1 108 ? 11.950 -7.518 5.537 1.00 86.19 108 GLU A N 1
ATOM 821 C CA . GLU A 1 108 ? 12.012 -8.546 6.587 1.00 86.19 108 GLU A CA 1
ATOM 822 C C . GLU A 1 108 ? 11.101 -8.228 7.773 1.00 86.19 108 GLU A C 1
ATOM 824 O O . GLU A 1 108 ? 10.491 -9.128 8.339 1.00 86.19 108 GLU A O 1
ATOM 829 N N . GLU A 1 109 ? 10.938 -6.946 8.087 1.00 86.44 109 GLU A N 1
ATOM 830 C CA . GLU A 1 109 ? 10.180 -6.444 9.231 1.00 86.44 109 GLU A CA 1
ATOM 831 C C . GLU A 1 109 ? 8.674 -6.732 9.152 1.00 86.44 109 GLU A C 1
ATOM 833 O O . GLU A 1 109 ? 7.968 -6.594 10.149 1.00 86.44 109 GLU A O 1
ATOM 838 N N . VAL A 1 110 ? 8.166 -7.085 7.968 1.00 85.00 110 VAL A N 1
ATOM 839 C CA . VAL A 1 110 ? 6.732 -7.303 7.716 1.00 85.00 110 VAL A CA 1
ATOM 840 C C . VAL A 1 110 ? 6.422 -8.684 7.143 1.00 85.00 110 VAL A C 1
ATOM 842 O O . VAL A 1 110 ? 5.267 -8.953 6.810 1.00 85.00 110 VAL A O 1
ATOM 845 N N . ARG A 1 111 ? 7.426 -9.556 7.002 1.00 84.06 111 ARG A N 1
ATOM 846 C CA . ARG A 1 111 ? 7.195 -10.947 6.589 1.00 84.06 111 ARG A CA 1
ATOM 847 C C . ARG A 1 111 ? 6.388 -11.683 7.676 1.00 84.06 111 ARG A C 1
ATOM 849 O O . ARG A 1 111 ? 6.549 -11.347 8.850 1.00 84.06 111 ARG A O 1
ATOM 856 N N . PRO A 1 112 ? 5.491 -12.620 7.304 1.00 77.06 112 PRO A N 1
ATOM 857 C CA . PRO A 1 112 ? 4.682 -13.359 8.273 1.00 77.06 112 PRO A CA 1
ATOM 858 C C . PRO A 1 112 ? 5.455 -14.229 9.256 1.00 77.06 112 PRO A C 1
ATOM 860 O O . PRO A 1 112 ? 6.572 -14.673 8.910 1.00 77.06 112 PRO A O 1
#

Radius of gyration: 12.71 Å; chains: 1; bounding box: 30×30×33 Å

pLDDT: mean 92.42, std 7.3, range [61.25, 98.12]